Protein AF-A0A1B8ZRL4-F1 (afdb_monomer)

Foldseek 3Di:
DDPPPPPLPQWFKWKWKWKKKWKFFDDPVRDGPDIDIPPTDTDDDTDTHRDSPLPDFDKDWDDFDCDPVCNGMTMTMIMTMDIGTD

Radius of gyration: 19.85 Å; Cα contacts (8 Å, |Δi|>4): 171; chains: 1; bounding box: 45×35×58 Å

Structure (mmCIF, N/CA/C/O backbone):
data_AF-A0A1B8ZRL4-F1
#
_entry.id   AF-A0A1B8ZRL4-F1
#
loop_
_atom_site.group_PDB
_atom_site.id
_atom_site.type_symbol
_atom_site.label_atom_id
_atom_site.label_alt_id
_atom_site.label_comp_id
_atom_site.label_asym_id
_atom_site.label_entity_id
_atom_site.label_seq_id
_atom_site.pdbx_PDB_ins_code
_atom_site.Cartn_x
_atom_site.Cartn_y
_atom_site.Cartn_z
_atom_site.occupancy
_atom_site.B_iso_or_equiv
_atom_site.auth_seq_id
_atom_site.auth_comp_id
_atom_site.auth_asym_id
_atom_site.auth_atom_id
_atom_site.pdbx_PDB_model_num
ATOM 1 N N . MET A 1 1 ? -21.488 26.549 36.312 1.00 35.03 1 MET A N 1
ATOM 2 C CA . MET A 1 1 ? -21.006 26.273 34.943 1.00 35.03 1 MET A CA 1
ATOM 3 C C . MET A 1 1 ? -20.563 24.822 34.921 1.00 35.03 1 MET A C 1
ATOM 5 O O . MET A 1 1 ? -19.578 24.505 35.568 1.00 35.03 1 MET A O 1
ATOM 9 N N . ASN A 1 2 ? -21.345 23.940 34.294 1.00 38.09 2 ASN A N 1
ATOM 10 C CA . ASN A 1 2 ? -20.998 22.525 34.158 1.00 38.09 2 ASN A CA 1
ATOM 11 C C . ASN A 1 2 ? -19.964 22.390 33.037 1.00 38.09 2 ASN A C 1
ATOM 13 O O . ASN A 1 2 ? -20.330 22.340 31.866 1.00 38.09 2 ASN A O 1
ATOM 17 N N . THR A 1 3 ? -18.681 22.354 33.379 1.00 44.75 3 THR A N 1
ATOM 18 C CA . THR A 1 3 ? -17.638 21.846 32.485 1.00 44.75 3 THR A CA 1
ATOM 19 C C . THR A 1 3 ? -17.737 20.327 32.487 1.00 44.75 3 THR A C 1
ATOM 21 O O . THR A 1 3 ? -17.048 19.647 33.240 1.00 44.75 3 THR A O 1
ATOM 24 N N . ASN A 1 4 ? -18.652 19.791 31.678 1.00 42.22 4 ASN A N 1
ATOM 25 C CA . ASN A 1 4 ? -18.563 18.395 31.272 1.00 42.22 4 ASN A CA 1
ATOM 26 C C . ASN A 1 4 ? -17.281 18.301 30.429 1.00 42.22 4 ASN A C 1
ATOM 28 O O . ASN A 1 4 ? -17.219 18.990 29.407 1.00 42.22 4 ASN A O 1
ATOM 32 N N . PRO A 1 5 ? -16.236 17.562 30.842 1.00 51.16 5 PRO A N 1
ATOM 33 C CA . PRO A 1 5 ? -15.132 17.297 29.937 1.00 51.16 5 PRO A CA 1
ATOM 34 C C . PRO A 1 5 ? -15.749 16.548 28.757 1.00 51.16 5 PRO A C 1
ATOM 36 O O . PRO A 1 5 ? -16.368 15.506 28.960 1.00 51.16 5 PRO A O 1
ATOM 39 N N . GLU A 1 6 ? -15.682 17.116 27.550 1.00 54.38 6 GLU A N 1
ATOM 40 C CA . GLU A 1 6 ? -16.009 16.368 26.339 1.00 54.38 6 GLU A CA 1
ATOM 41 C C . GLU A 1 6 ? -15.163 15.098 26.396 1.00 54.38 6 GLU A C 1
ATOM 43 O O . GLU A 1 6 ? -13.938 15.166 26.298 1.00 54.38 6 GLU A O 1
ATOM 48 N N . GLU A 1 7 ? -15.799 13.958 26.681 1.00 52.44 7 GLU A N 1
ATOM 49 C CA . GLU A 1 7 ? -15.127 12.668 26.695 1.00 52.44 7 GLU A CA 1
ATOM 50 C C . GLU A 1 7 ? -14.380 12.564 25.372 1.00 52.44 7 GLU A C 1
ATOM 52 O O . GLU A 1 7 ? -15.009 12.594 24.309 1.00 52.44 7 GLU A O 1
ATOM 57 N N . SER A 1 8 ? -13.042 12.507 25.429 1.00 52.66 8 SER A N 1
ATOM 58 C CA . SER A 1 8 ? -12.216 12.186 24.268 1.00 52.66 8 SER A CA 1
ATOM 59 C C . SER A 1 8 ? -12.869 10.989 23.603 1.00 52.66 8 SER A C 1
ATOM 61 O O . SER A 1 8 ? -12.889 9.906 24.188 1.00 52.66 8 SER A O 1
ATOM 63 N N . LYS A 1 9 ? -13.473 11.195 22.429 1.00 56.66 9 LYS A N 1
ATOM 64 C CA . LYS A 1 9 ? -14.157 10.136 21.693 1.00 56.66 9 LYS A CA 1
ATOM 65 C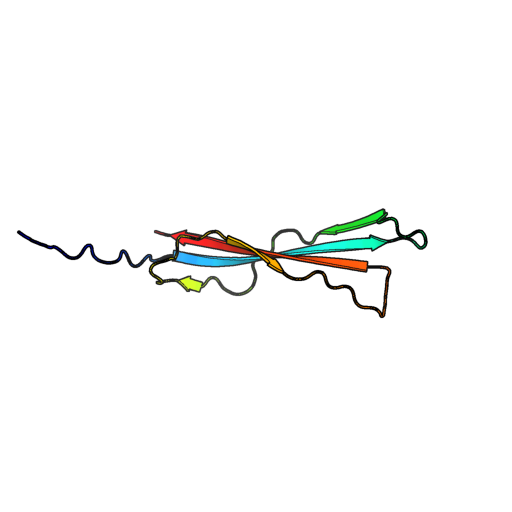 C . LYS A 1 9 ? -13.089 9.145 21.265 1.00 56.66 9 LYS A C 1
ATOM 67 O O . LYS A 1 9 ? -12.466 9.306 20.223 1.00 56.66 9 LYS A O 1
ATOM 72 N N . ILE A 1 10 ? -12.844 8.153 22.117 1.00 59.75 10 ILE A N 1
ATOM 73 C CA . ILE A 1 10 ? -12.015 6.999 21.807 1.00 59.75 10 ILE A CA 1
ATOM 74 C C . ILE A 1 10 ? -12.706 6.332 20.631 1.00 59.75 10 ILE A C 1
ATOM 76 O O . ILE A 1 10 ? -13.800 5.778 20.773 1.00 59.75 10 ILE A O 1
ATOM 80 N N . CYS A 1 11 ? -12.108 6.425 19.455 1.00 63.41 11 CYS A N 1
ATOM 81 C CA . CYS A 1 11 ? -12.667 5.741 18.314 1.00 63.41 11 CYS A CA 1
ATOM 82 C C . CYS A 1 11 ? -12.426 4.250 18.468 1.00 63.41 11 CYS A C 1
ATOM 84 O O . CYS A 1 11 ? -11.352 3.837 18.885 1.00 63.41 11 CYS A O 1
ATOM 86 N N . LYS A 1 12 ? -13.392 3.422 18.086 1.00 73.12 12 LYS A N 1
ATOM 87 C CA . LYS A 1 12 ? -13.155 1.990 17.898 1.00 73.12 12 LYS A CA 1
ATOM 88 C C . LYS A 1 12 ? -13.054 1.746 16.404 1.00 73.12 12 LYS A C 1
ATOM 90 O O . LYS A 1 12 ? -14.052 1.423 15.760 1.00 73.12 12 LYS A O 1
ATOM 95 N N . CYS A 1 13 ? -11.868 1.962 15.847 1.00 78.06 13 CYS A N 1
ATOM 96 C CA . CYS A 1 13 ? -11.643 1.764 14.423 1.00 78.06 13 CYS A CA 1
ATOM 97 C C . CYS A 1 13 ? -10.885 0.470 14.187 1.00 78.06 13 CYS A C 1
ATOM 99 O O . CYS A 1 13 ? -10.004 0.095 14.952 1.00 78.06 13 CYS A O 1
ATOM 101 N N . ASN A 1 14 ? -11.214 -0.199 13.094 1.00 83.38 14 ASN A N 1
ATOM 102 C CA . ASN A 1 14 ? -10.329 -1.196 12.528 1.00 83.38 14 ASN A CA 1
ATOM 103 C C . ASN A 1 14 ? -9.413 -0.492 11.529 1.00 83.38 14 ASN A C 1
ATOM 105 O O . ASN A 1 14 ? -9.902 0.192 10.628 1.00 83.38 14 ASN A O 1
ATOM 109 N N . VAL A 1 15 ? -8.107 -0.651 11.689 1.00 83.19 15 VAL A N 1
ATOM 110 C CA . VAL A 1 15 ? -7.093 -0.132 10.778 1.00 83.19 15 VAL A CA 1
ATOM 111 C C . VAL A 1 15 ? -6.520 -1.274 9.947 1.00 83.19 15 VAL A C 1
ATOM 113 O O . VAL A 1 15 ? -6.087 -2.300 10.475 1.00 83.19 15 VAL A O 1
ATOM 116 N N . GLN A 1 16 ? -6.518 -1.082 8.630 1.00 87.56 16 GLN A N 1
ATOM 117 C CA . GLN A 1 16 ? -5.842 -1.963 7.684 1.00 87.56 16 GLN A CA 1
ATOM 118 C C . GLN A 1 16 ? -4.786 -1.167 6.927 1.00 87.56 16 GLN A C 1
ATOM 120 O O . GLN A 1 16 ? -5.097 -0.170 6.269 1.00 87.56 16 GLN A O 1
ATOM 125 N N . GLU A 1 17 ? -3.544 -1.637 6.986 1.00 87.69 17 GLU A N 1
ATOM 126 C CA . GLU A 1 17 ? -2.485 -1.155 6.108 1.00 87.69 17 GLU A CA 1
ATOM 127 C C . GLU A 1 17 ? -2.629 -1.809 4.732 1.00 87.69 17 GLU A C 1
ATOM 129 O O . GLU A 1 17 ? -2.877 -3.013 4.621 1.00 87.69 17 GLU A O 1
ATOM 134 N N . TYR A 1 18 ? -2.460 -1.013 3.683 1.00 87.88 18 TYR A N 1
ATOM 135 C CA . TYR A 1 18 ? -2.353 -1.475 2.309 1.00 87.88 18 TYR A CA 1
ATOM 136 C C . TYR A 1 18 ? -1.037 -0.994 1.717 1.00 87.88 18 TYR A C 1
ATOM 138 O O . TYR A 1 18 ? -0.657 0.162 1.900 1.00 87.88 18 TYR A O 1
ATOM 146 N N . GLU A 1 19 ? -0.392 -1.853 0.938 1.00 90.06 19 GLU A N 1
ATOM 147 C CA . GLU A 1 19 ? 0.810 -1.530 0.178 1.00 90.06 19 GLU A CA 1
ATOM 148 C C . GLU A 1 19 ? 0.547 -1.720 -1.315 1.00 90.06 19 GLU A C 1
ATOM 150 O O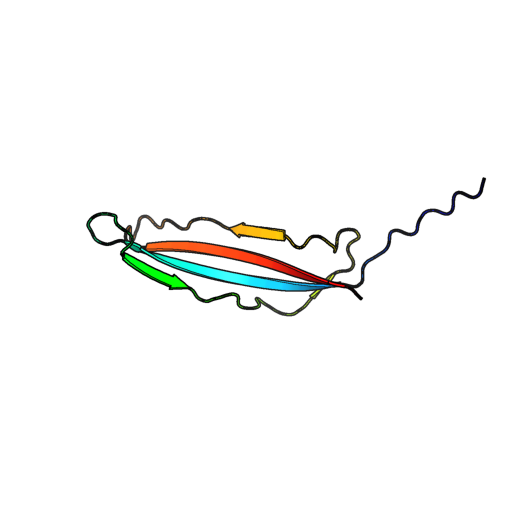 . GLU A 1 19 ? -0.135 -2.659 -1.729 1.00 90.06 19 GLU A O 1
ATOM 155 N N . ARG A 1 20 ? 1.098 -0.817 -2.119 1.00 89.12 20 ARG A N 1
ATOM 156 C CA . ARG A 1 20 ? 1.167 -0.912 -3.574 1.00 89.12 20 ARG A CA 1
ATOM 157 C C . ARG A 1 20 ? 2.612 -0.701 -3.986 1.00 89.12 20 ARG A C 1
ATOM 159 O O . ARG A 1 20 ? 3.218 0.295 -3.598 1.00 89.12 20 ARG A O 1
ATOM 166 N N . ILE A 1 21 ? 3.153 -1.622 -4.767 1.00 88.00 21 ILE A N 1
ATOM 167 C CA . ILE A 1 21 ? 4.510 -1.538 -5.292 1.00 88.00 21 ILE A CA 1
ATOM 168 C C . ILE A 1 21 ? 4.414 -1.273 -6.786 1.00 88.00 21 ILE A C 1
ATOM 170 O O . ILE A 1 21 ? 3.804 -2.052 -7.518 1.00 88.00 21 ILE A O 1
ATOM 174 N N . ILE A 1 22 ? 5.060 -0.200 -7.221 1.00 86.88 22 ILE A N 1
ATOM 175 C CA . ILE A 1 22 ? 5.223 0.132 -8.629 1.00 86.88 22 ILE A CA 1
ATOM 176 C C . ILE A 1 22 ? 6.693 -0.061 -8.984 1.00 86.88 22 ILE A C 1
ATOM 178 O O . ILE A 1 22 ? 7.577 0.451 -8.300 1.00 86.88 22 ILE A O 1
ATOM 182 N N . VAL A 1 23 ? 6.962 -0.819 -10.040 1.00 86.38 23 VAL A N 1
ATOM 183 C CA . VAL A 1 23 ? 8.305 -1.018 -10.581 1.00 86.38 23 VAL A CA 1
ATOM 184 C C . VAL A 1 23 ? 8.338 -0.433 -11.980 1.00 86.38 23 VAL A C 1
ATOM 186 O O . VAL A 1 23 ? 7.589 -0.856 -12.859 1.00 86.38 23 VAL A O 1
ATOM 189 N N . PHE A 1 24 ? 9.227 0.527 -12.176 1.00 83.88 24 PHE A N 1
ATOM 190 C CA . PHE A 1 24 ? 9.577 1.058 -13.478 1.00 83.88 24 PHE A CA 1
ATOM 191 C C . PHE A 1 24 ? 10.888 0.425 -13.919 1.00 83.88 24 PHE A C 1
ATOM 193 O O . PHE A 1 24 ? 11.842 0.367 -13.141 1.00 83.88 24 PHE A O 1
ATOM 200 N N . LYS A 1 25 ? 10.933 -0.034 -15.164 1.00 83.44 25 LYS A N 1
ATOM 201 C CA . LYS A 1 25 ? 12.148 -0.524 -15.808 1.00 83.44 25 LYS A CA 1
ATOM 202 C C . LYS A 1 25 ? 12.609 0.516 -16.818 1.00 83.44 25 LYS A C 1
ATOM 204 O O . LYS A 1 25 ? 11.815 0.901 -17.677 1.00 83.44 25 LYS A O 1
ATOM 209 N N . ASN A 1 26 ? 13.849 0.971 -16.696 1.00 77.50 26 ASN A N 1
ATOM 210 C CA . ASN A 1 26 ? 14.487 1.762 -17.729 1.00 77.50 26 ASN A CA 1
ATOM 211 C C . ASN A 1 26 ? 15.091 0.860 -18.807 1.00 77.50 26 ASN A C 1
ATOM 213 O O . ASN A 1 26 ? 15.441 -0.301 -18.572 1.00 77.50 26 ASN A O 1
ATOM 217 N N . GLU A 1 27 ? 15.171 1.410 -20.004 1.00 68.06 27 GLU A N 1
ATOM 218 C CA . GLU A 1 27 ? 16.066 0.916 -21.032 1.00 68.06 27 GLU A CA 1
ATOM 219 C C . GLU A 1 27 ? 17.429 1.604 -20.919 1.00 68.06 27 GLU A C 1
ATOM 221 O O . GLU A 1 27 ? 17.619 2.561 -20.165 1.00 68.06 27 GLU A O 1
ATOM 226 N N . ASN A 1 28 ? 18.406 1.092 -21.670 1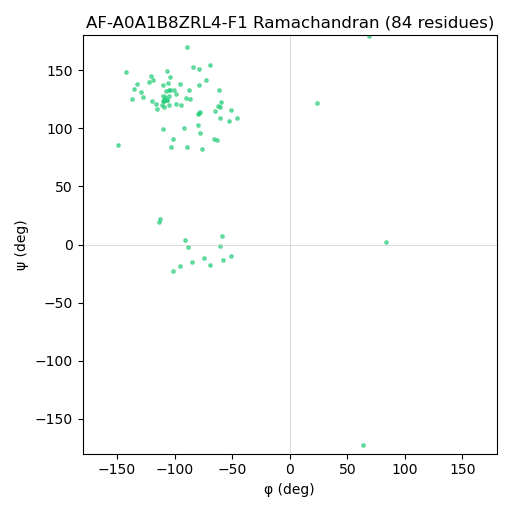.00 68.00 28 ASN A N 1
ATOM 227 C CA . ASN A 1 28 ? 19.795 1.565 -21.654 1.00 68.00 28 ASN A CA 1
ATOM 228 C C . ASN A 1 28 ? 19.950 3.060 -22.010 1.00 68.00 28 ASN A C 1
ATOM 230 O O . ASN A 1 28 ? 21.025 3.623 -21.818 1.00 68.00 28 ASN A O 1
ATOM 234 N N . ASP A 1 29 ? 18.902 3.694 -22.540 1.00 70.88 29 ASP A N 1
ATOM 235 C CA . ASP A 1 29 ? 18.819 5.117 -22.873 1.00 70.88 29 ASP A CA 1
ATOM 236 C C . ASP A 1 29 ? 18.325 5.998 -21.702 1.00 70.88 29 ASP A C 1
ATOM 238 O O . ASP A 1 29 ? 18.284 7.222 -21.824 1.00 70.88 29 ASP A O 1
ATOM 242 N N . GLY A 1 30 ? 17.982 5.394 -20.557 1.00 64.62 30 GLY A N 1
ATOM 243 C CA . GLY A 1 30 ? 17.459 6.083 -19.376 1.00 64.62 30 GLY A CA 1
ATOM 244 C C . GLY A 1 30 ? 15.950 6.339 -19.418 1.00 64.62 30 GLY A C 1
ATOM 245 O O . GLY A 1 30 ? 15.410 6.922 -18.473 1.00 64.62 30 GLY A O 1
ATOM 246 N N . THR A 1 31 ? 15.252 5.887 -20.463 1.00 69.56 31 THR A N 1
ATOM 247 C CA . THR A 1 31 ? 13.801 6.037 -20.597 1.00 69.56 31 THR A CA 1
ATOM 248 C C . THR A 1 31 ? 13.088 4.867 -19.920 1.00 69.56 31 THR A C 1
ATOM 250 O O . THR A 1 31 ? 13.446 3.710 -20.120 1.00 69.56 31 THR A O 1
ATOM 253 N N . TYR A 1 32 ? 12.065 5.136 -19.103 1.00 68.69 32 TYR A N 1
ATOM 254 C CA . TYR A 1 32 ? 11.265 4.076 -18.479 1.00 68.69 32 TYR A CA 1
ATOM 255 C C . TYR A 1 32 ? 10.231 3.530 -19.469 1.00 68.69 32 TYR A C 1
ATOM 257 O O . TYR A 1 32 ? 9.206 4.169 -19.701 1.00 68.69 32 TYR A O 1
ATOM 265 N N . THR A 1 33 ? 10.488 2.359 -20.050 1.00 71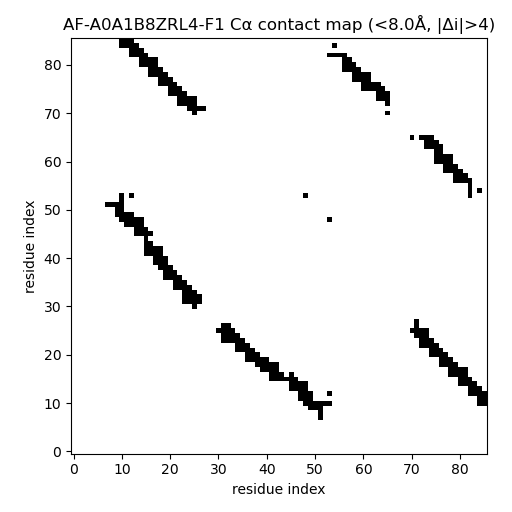.94 33 THR A N 1
ATOM 266 C CA . THR A 1 33 ? 9.597 1.719 -21.038 1.00 71.94 33 THR A CA 1
ATOM 267 C C . THR A 1 33 ? 8.754 0.593 -20.440 1.00 71.94 33 THR A C 1
ATOM 269 O O . THR A 1 33 ? 7.683 0.277 -20.960 1.00 71.94 33 THR A O 1
ATOM 272 N N . GLY A 1 34 ? 9.197 0.006 -19.322 1.00 73.94 34 GLY A N 1
ATOM 273 C CA . GLY A 1 34 ? 8.486 -1.059 -18.619 1.00 73.94 34 GLY A CA 1
ATOM 274 C C . GLY A 1 34 ? 7.825 -0.577 -17.329 1.00 73.94 34 GLY A C 1
ATOM 275 O O . GLY A 1 34 ? 8.424 0.168 -16.552 1.00 73.94 34 GLY A O 1
ATOM 276 N N . TYR A 1 35 ? 6.607 -1.054 -17.073 1.00 83.69 35 TYR A N 1
ATOM 277 C CA . TYR A 1 35 ? 5.832 -0.765 -15.867 1.00 83.69 35 TYR A CA 1
ATOM 278 C C . TYR A 1 35 ? 5.206 -2.047 -15.311 1.00 83.69 35 TYR A C 1
ATOM 280 O O . TYR A 1 35 ? 4.602 -2.825 -16.048 1.00 83.69 35 TYR A O 1
ATOM 288 N N . SER A 1 36 ? 5.330 -2.243 -14.000 1.00 86.06 36 SER A N 1
ATOM 289 C CA . SER A 1 36 ? 4.624 -3.276 -13.245 1.00 86.06 36 SER A CA 1
ATOM 290 C C . SER A 1 36 ? 4.021 -2.665 -11.988 1.00 86.06 36 SER A C 1
ATOM 292 O O . SER A 1 36 ? 4.684 -1.908 -11.283 1.00 86.06 36 SER A O 1
ATOM 294 N N . ASP A 1 37 ? 2.790 -3.044 -11.666 1.00 90.19 37 ASP A N 1
ATOM 295 C CA . ASP A 1 37 ? 2.074 -2.581 -10.481 1.00 90.19 37 ASP A CA 1
ATOM 296 C C . ASP A 1 37 ? 1.348 -3.740 -9.815 1.00 90.19 37 ASP A C 1
ATOM 298 O O . ASP A 1 37 ? 0.564 -4.449 -10.444 1.00 90.19 37 ASP A O 1
ATOM 302 N N . THR A 1 38 ? 1.614 -3.931 -8.526 1.00 89.12 38 THR A N 1
ATOM 303 C CA . THR A 1 38 ? 0.990 -4.998 -7.738 1.00 89.12 38 THR A CA 1
ATOM 304 C C . THR A 1 38 ? -0.470 -4.710 -7.388 1.00 89.12 38 THR A C 1
ATOM 306 O O . THR A 1 38 ? -1.151 -5.590 -6.866 1.00 89.12 38 THR A O 1
ATOM 309 N N . GLY A 1 39 ? -0.944 -3.478 -7.597 1.00 89.56 39 GLY A N 1
ATOM 310 C CA . GLY A 1 39 ? -2.190 -2.993 -7.016 1.00 89.56 39 GLY A CA 1
ATOM 311 C C . GLY A 1 39 ? -2.085 -2.826 -5.496 1.00 89.56 39 GLY A C 1
ATOM 312 O O . GLY A 1 39 ? -1.041 -3.079 -4.889 1.00 89.56 39 GLY A O 1
ATOM 313 N N . TRP A 1 40 ? -3.173 -2.366 -4.872 1.00 90.50 40 TRP A N 1
ATOM 314 C CA . TRP A 1 40 ? -3.257 -2.249 -3.415 1.00 90.50 40 TRP A CA 1
ATOM 315 C C . TRP A 1 40 ? -3.542 -3.611 -2.786 1.00 90.50 40 TRP A C 1
ATOM 317 O O . TRP A 1 40 ? -4.644 -4.137 -2.926 1.00 90.50 40 TRP A O 1
ATOM 327 N N . ALA A 1 41 ? -2.577 -4.138 -2.042 1.00 91.19 41 ALA A N 1
ATOM 328 C CA . ALA A 1 41 ? -2.723 -5.364 -1.273 1.00 91.19 41 ALA A CA 1
ATOM 329 C C . ALA A 1 41 ? -2.744 -5.050 0.225 1.00 91.19 41 ALA A C 1
ATOM 331 O O . ALA A 1 41 ? -1.945 -4.242 0.702 1.00 91.19 41 ALA A O 1
ATOM 332 N N . ALA A 1 42 ? -3.648 -5.692 0.966 1.00 89.50 42 ALA A N 1
ATOM 333 C CA . ALA A 1 42 ? -3.652 -5.617 2.421 1.00 89.50 42 ALA A CA 1
ATOM 334 C C . ALA A 1 42 ? -2.338 -6.195 2.973 1.00 89.50 42 ALA A C 1
ATOM 336 O O . ALA A 1 42 ? -1.883 -7.259 2.546 1.00 89.50 42 ALA A O 1
ATOM 337 N N . LYS A 1 43 ? -1.713 -5.477 3.905 1.00 87.31 43 LYS A N 1
ATOM 338 C CA . LYS A 1 43 ? -0.503 -5.906 4.606 1.00 87.31 43 LYS A CA 1
ATOM 339 C C . LYS A 1 43 ? -0.820 -6.229 6.052 1.00 87.31 43 LYS A C 1
ATOM 341 O O . LYS A 1 43 ? -1.295 -5.372 6.791 1.00 87.31 43 LYS A O 1
ATOM 346 N N . GLY A 1 44 ? -0.483 -7.456 6.442 1.00 82.56 44 GLY A N 1
ATOM 347 C CA . GLY A 1 44 ? -0.718 -7.958 7.790 1.00 82.56 44 GLY A CA 1
ATOM 348 C C . GLY A 1 44 ? -2.200 -8.043 8.146 1.00 82.56 44 GLY A C 1
ATOM 349 O O . GLY A 1 44 ? -3.079 -7.844 7.306 1.00 82.56 44 GLY A O 1
ATOM 350 N N . ASP A 1 45 ? -2.447 -8.343 9.415 1.00 83.94 45 ASP A N 1
ATOM 351 C CA . ASP A 1 45 ? -3.796 -8.502 9.941 1.00 83.94 45 ASP A CA 1
ATOM 352 C C . ASP A 1 45 ? -4.463 -7.153 10.222 1.00 83.94 45 ASP A C 1
ATOM 354 O O . ASP A 1 45 ? -3.808 -6.164 10.567 1.00 83.94 45 ASP A O 1
ATOM 358 N N . LEU A 1 46 ? -5.791 -7.146 10.121 1.00 82.94 46 LEU A N 1
ATOM 359 C CA . LEU A 1 46 ? -6.638 -6.043 10.551 1.00 82.94 46 LEU A CA 1
ATOM 360 C C . LEU A 1 46 ? -6.430 -5.801 12.052 1.00 82.94 46 LEU A C 1
ATOM 362 O O . LEU A 1 46 ? -6.641 -6.704 12.864 1.00 82.94 46 LEU A O 1
ATOM 366 N N . LYS A 1 47 ? -6.043 -4.582 12.432 1.00 82.56 47 LYS A N 1
ATOM 367 C CA . LYS A 1 47 ? -5.817 -4.224 13.838 1.00 82.56 47 LYS A CA 1
ATOM 368 C C . LYS A 1 47 ? -6.932 -3.337 14.351 1.00 82.56 47 LYS A C 1
ATOM 370 O O . LYS A 1 47 ? -7.492 -2.542 13.605 1.00 82.56 47 LYS A O 1
ATOM 375 N N . GLN A 1 48 ? -7.225 -3.447 15.639 1.00 81.25 48 GLN A N 1
ATOM 376 C CA . GLN A 1 48 ? -8.092 -2.492 16.308 1.00 81.25 48 GLN A CA 1
ATOM 377 C C . GLN A 1 48 ? -7.243 -1.315 16.791 1.00 81.25 48 GLN A C 1
ATOM 379 O O . GLN A 1 48 ? -6.258 -1.514 17.499 1.00 81.25 48 GLN A O 1
ATOM 384 N N . ASP A 1 49 ? -7.622 -0.106 16.390 1.00 71.44 49 ASP A N 1
ATOM 385 C CA . ASP A 1 49 ? -7.034 1.138 16.863 1.00 71.44 49 ASP A CA 1
ATOM 386 C C . ASP A 1 49 ? -8.049 1.871 17.746 1.00 71.44 49 ASP A C 1
ATOM 388 O O . ASP A 1 49 ? -9.192 2.121 17.342 1.00 71.44 49 ASP A O 1
ATOM 392 N N . SER A 1 50 ? -7.619 2.160 18.974 1.00 64.88 50 SER A N 1
ATOM 393 C CA . SER A 1 50 ? -8.365 2.914 19.979 1.00 64.88 50 SER A CA 1
ATOM 394 C C . SER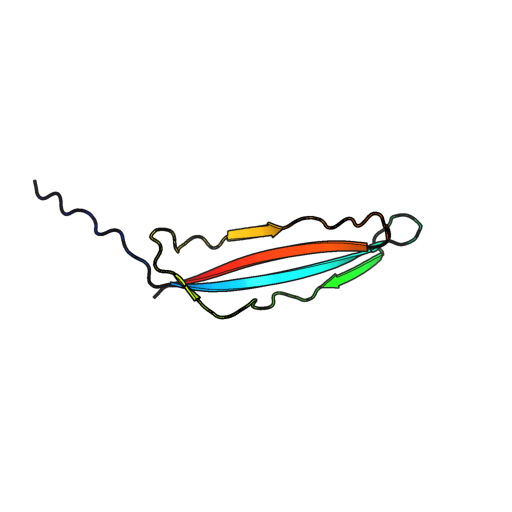 A 1 50 ? -7.718 4.260 20.308 1.00 64.88 50 SER A C 1
ATOM 396 O O . SER A 1 50 ? -7.958 4.818 21.379 1.00 64.88 50 SER A O 1
ATOM 398 N N . ALA A 1 51 ? -6.846 4.766 19.437 1.00 65.25 51 ALA A N 1
ATOM 399 C CA . ALA A 1 51 ? -6.256 6.083 19.592 1.00 65.25 51 ALA A CA 1
ATOM 400 C C . ALA A 1 51 ? -7.295 7.199 19.380 1.00 65.25 51 ALA A C 1
ATOM 402 O O . ALA A 1 51 ? -8.300 7.042 18.682 1.00 65.25 51 ALA A O 1
ATOM 403 N N . VAL A 1 52 ? -7.039 8.358 19.991 1.00 60.34 52 VAL A N 1
ATOM 404 C CA . VAL A 1 52 ? -7.912 9.547 19.913 1.00 60.34 52 VAL A CA 1
ATOM 405 C C . VAL A 1 52 ? -7.894 10.172 18.504 1.00 60.34 52 VAL A C 1
ATOM 407 O O . VAL A 1 52 ? -8.793 10.924 18.140 1.00 60.34 52 VAL A O 1
ATOM 410 N N . ASP A 1 53 ? -6.898 9.839 17.680 1.00 62.16 53 ASP A N 1
ATOM 411 C CA . ASP A 1 53 ? -6.650 10.389 16.343 1.00 62.16 53 ASP A CA 1
ATOM 412 C C . ASP A 1 53 ? -6.853 9.385 15.192 1.00 62.16 53 ASP A C 1
ATOM 414 O O . ASP A 1 53 ? -6.393 9.606 14.069 1.00 62.16 53 ASP A O 1
ATOM 418 N N . CYS A 1 54 ? -7.633 8.336 15.449 1.00 61.62 54 CYS A N 1
ATOM 419 C CA . CYS A 1 54 ? -8.016 7.245 14.546 1.00 61.62 54 CYS A CA 1
ATOM 420 C C . CYS A 1 54 ? -8.587 7.644 13.156 1.00 61.62 54 CYS A C 1
ATOM 422 O O . CYS A 1 54 ? -8.855 6.783 12.325 1.00 61.62 54 CYS A O 1
ATOM 424 N N . PHE A 1 55 ? -8.889 8.924 12.909 1.00 57.19 55 PHE A N 1
ATOM 425 C CA . PHE A 1 55 ? -9.619 9.393 11.721 1.00 57.19 55 PHE A CA 1
ATOM 426 C C . PHE A 1 55 ? -8.701 9.756 10.545 1.00 57.19 55 PHE A C 1
ATOM 428 O O . PHE A 1 55 ? -9.154 10.264 9.516 1.00 57.19 55 PHE A O 1
ATOM 435 N N . LYS A 1 56 ? -7.393 9.536 10.677 1.00 60.16 56 LYS A N 1
ATOM 436 C CA . LYS A 1 56 ? -6.401 9.960 9.689 1.00 60.16 56 LYS A CA 1
ATOM 437 C C . LYS A 1 56 ? -6.175 8.881 8.630 1.00 60.16 56 LYS A C 1
ATOM 439 O O . LYS A 1 56 ? -5.198 8.148 8.687 1.00 60.16 56 LYS A O 1
ATOM 444 N N . ASN A 1 57 ? -7.023 8.841 7.599 1.00 57.47 57 ASN A N 1
ATOM 445 C CA . ASN A 1 57 ? -6.698 8.142 6.347 1.00 57.47 57 ASN A CA 1
ATOM 446 C C . ASN A 1 57 ? -5.487 8.825 5.687 1.00 57.47 57 ASN A C 1
ATOM 448 O O . ASN A 1 57 ? -5.641 9.771 4.915 1.00 57.47 57 ASN A O 1
ATOM 452 N N . GLN A 1 58 ? -4.276 8.385 6.017 1.00 60.97 58 GLN A N 1
ATOM 453 C CA . GLN A 1 58 ? -3.045 8.943 5.467 1.00 60.97 58 GLN A CA 1
ATOM 454 C C . GLN A 1 58 ? -2.448 7.999 4.428 1.00 60.97 58 GLN A C 1
ATOM 456 O O . GLN A 1 58 ? -2.328 6.792 4.639 1.00 60.97 58 GLN A O 1
ATOM 461 N N . MET A 1 59 ? -2.074 8.573 3.287 1.00 58.78 59 MET A N 1
ATOM 462 C CA . MET A 1 59 ? -1.210 7.928 2.309 1.00 58.78 59 MET A CA 1
ATOM 463 C C . MET A 1 59 ? 0.220 8.373 2.603 1.00 58.78 59 MET A C 1
ATOM 465 O O . MET A 1 59 ? 0.515 9.565 2.558 1.00 58.78 59 MET A O 1
ATOM 469 N N . VAL A 1 60 ? 1.102 7.423 2.893 1.00 63.09 60 VAL A N 1
ATOM 470 C CA . VAL A 1 60 ? 2.532 7.679 3.076 1.00 63.09 60 VAL A CA 1
ATOM 471 C C . VAL A 1 60 ? 3.255 7.079 1.877 1.00 63.09 60 VAL A C 1
ATOM 473 O O . VAL A 1 60 ? 3.180 5.877 1.612 1.00 63.09 60 VAL A O 1
ATOM 476 N N . LYS A 1 61 ? 3.934 7.931 1.107 1.00 60.72 61 LYS A N 1
ATOM 477 C CA . LYS A 1 61 ? 4.863 7.482 0.068 1.00 60.72 61 LYS A CA 1
ATOM 478 C C . LYS A 1 61 ? 6.163 7.101 0.776 1.00 60.72 61 LYS A C 1
ATOM 480 O O . LYS A 1 61 ? 6.805 7.986 1.331 1.00 60.72 61 LYS A O 1
ATOM 485 N N . ASN A 1 62 ? 6.519 5.817 0.783 1.00 62.06 62 ASN A N 1
ATOM 486 C CA . ASN A 1 62 ? 7.797 5.373 1.330 1.00 62.06 62 ASN A CA 1
ATOM 487 C C . ASN A 1 62 ? 8.808 5.175 0.198 1.00 62.06 62 ASN A C 1
ATOM 489 O O . ASN A 1 62 ? 8.506 4.545 -0.811 1.00 62.06 62 ASN A O 1
ATOM 493 N N . GLU A 1 63 ? 9.970 5.787 0.422 1.00 54.88 63 GLU A N 1
ATOM 494 C CA . GLU A 1 63 ? 11.281 5.678 -0.230 1.00 54.88 63 GLU A CA 1
ATOM 495 C C . GLU A 1 63 ? 11.341 5.165 -1.680 1.00 54.88 63 GLU A C 1
ATOM 497 O O . GLU A 1 63 ? 10.992 4.031 -2.008 1.00 54.88 63 GLU A O 1
ATOM 502 N N . GLU A 1 64 ? 11.912 6.003 -2.550 1.00 52.16 64 GLU A N 1
ATOM 503 C CA . GLU A 1 64 ? 12.525 5.532 -3.789 1.00 52.16 64 GLU A CA 1
ATOM 504 C C . GLU A 1 64 ? 13.692 4.609 -3.448 1.00 52.16 64 GLU A C 1
ATOM 506 O O . GLU A 1 64 ? 14.666 5.028 -2.823 1.00 52.16 64 GLU A O 1
ATOM 511 N N . PHE A 1 65 ? 13.616 3.358 -3.893 1.00 53.75 65 PHE A N 1
ATOM 512 C CA . PHE A 1 65 ? 14.760 2.463 -3.825 1.00 53.75 65 PHE A CA 1
ATOM 513 C C . PHE A 1 65 ? 15.532 2.567 -5.144 1.00 53.75 65 PHE A C 1
ATOM 515 O O . PHE A 1 65 ? 15.121 1.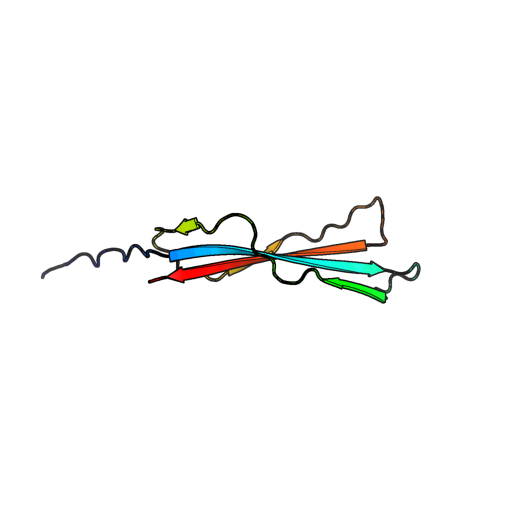988 -6.152 1.00 53.75 65 PHE A O 1
ATOM 522 N N . SER A 1 66 ? 16.630 3.326 -5.151 1.00 50.78 66 SER A N 1
ATOM 523 C CA . SER A 1 66 ? 17.644 3.285 -6.209 1.00 50.78 66 SER A CA 1
ATOM 524 C C . SER A 1 66 ? 18.833 2.460 -5.714 1.00 50.78 66 SER A C 1
ATOM 526 O O . SER A 1 66 ? 19.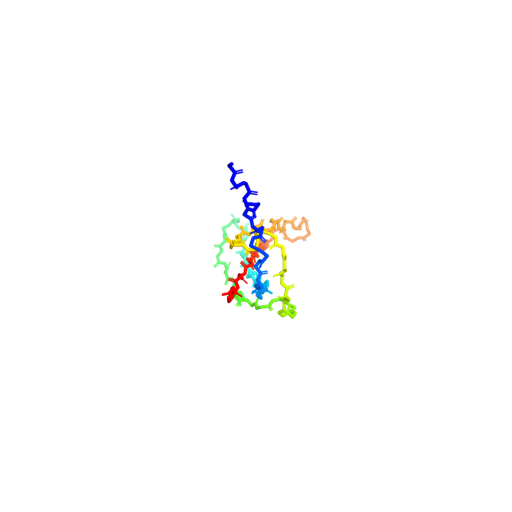751 2.946 -5.056 1.00 50.78 66 SER A O 1
ATOM 528 N N . SER A 1 67 ? 18.823 1.153 -5.976 1.00 47.38 67 SER A N 1
ATOM 529 C CA . SER A 1 67 ? 20.006 0.336 -5.705 1.00 47.38 67 SER A CA 1
ATOM 530 C C . SER A 1 67 ? 21.034 0.561 -6.813 1.00 47.38 67 SER A C 1
ATOM 532 O O . SER A 1 67 ? 20.821 0.127 -7.942 1.00 47.38 67 SER A O 1
ATOM 534 N N . ASN A 1 68 ? 22.179 1.161 -6.477 1.00 49.59 68 ASN A N 1
ATOM 535 C CA . ASN A 1 68 ? 23.342 1.372 -7.361 1.00 49.59 68 ASN A CA 1
ATOM 536 C C . ASN A 1 68 ? 23.969 0.083 -7.949 1.00 49.59 68 ASN A C 1
ATOM 538 O O . ASN A 1 68 ? 25.023 0.150 -8.573 1.00 49.59 68 ASN A O 1
ATOM 542 N N . TYR A 1 69 ? 23.356 -1.087 -7.747 1.00 50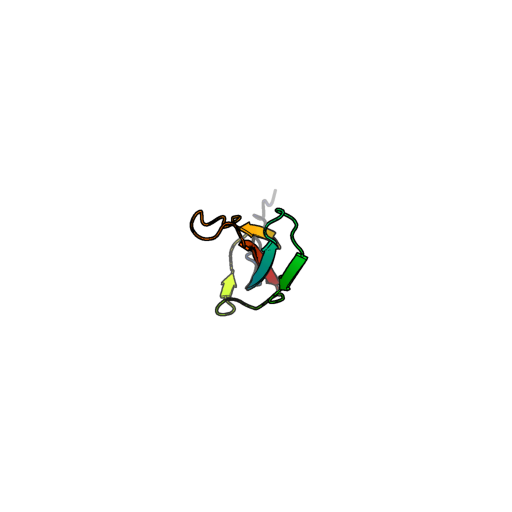.28 69 TYR A N 1
ATOM 543 C CA . TYR A 1 69 ? 23.796 -2.353 -8.337 1.00 50.28 69 TYR A CA 1
ATOM 544 C C . TYR A 1 69 ? 23.051 -2.704 -9.633 1.00 50.28 69 TYR A C 1
ATOM 546 O O . TYR A 1 69 ? 23.546 -3.508 -10.413 1.00 50.28 69 TYR A O 1
ATOM 554 N N . ASP A 1 70 ? 21.889 -2.089 -9.879 1.00 57.44 70 ASP A N 1
ATOM 555 C CA . ASP A 1 70 ? 21.106 -2.308 -11.095 1.00 57.44 70 ASP A CA 1
ATOM 556 C C . ASP A 1 70 ? 20.358 -1.008 -11.420 1.00 57.44 70 ASP A C 1
ATOM 558 O O . ASP A 1 70 ? 19.227 -0.779 -10.987 1.00 57.44 70 ASP A O 1
ATOM 562 N N . SER A 1 71 ? 21.026 -0.099 -12.142 1.00 63.69 71 SER A N 1
ATOM 563 C CA . SER A 1 71 ? 20.492 1.215 -12.542 1.00 63.69 71 SER A CA 1
ATOM 564 C C . SER A 1 71 ? 19.233 1.119 -13.407 1.00 63.69 71 SER A C 1
ATOM 566 O O . SER A 1 71 ? 18.685 2.152 -13.784 1.00 63.69 71 SER A O 1
ATOM 568 N N . GLN A 1 72 ? 18.783 -0.101 -13.721 1.00 73.81 72 GLN A N 1
ATOM 569 C CA . GLN A 1 72 ? 17.685 -0.379 -14.626 1.00 73.81 72 GLN A CA 1
ATOM 570 C C . GLN A 1 72 ? 16.297 -0.332 -14.007 1.00 73.81 72 GLN A C 1
ATOM 572 O O . GLN A 1 72 ? 15.309 -0.290 -14.735 1.00 73.81 72 GLN A O 1
ATOM 577 N N . TYR A 1 73 ? 16.181 -0.342 -12.682 1.00 75.88 73 TYR A N 1
ATOM 578 C CA . TYR A 1 73 ? 14.879 -0.441 -12.033 1.00 75.88 73 TYR A CA 1
ATOM 579 C C . TYR A 1 73 ? 14.692 0.652 -10.987 1.00 75.88 73 TYR A C 1
ATOM 581 O O . TYR A 1 73 ? 15.526 0.851 -10.108 1.00 75.88 73 TYR A O 1
ATOM 589 N N . ARG A 1 74 ? 13.542 1.326 -11.050 1.00 79.31 74 ARG A N 1
ATOM 590 C CA . ARG A 1 74 ? 13.048 2.213 -9.996 1.00 79.31 74 ARG A CA 1
ATOM 591 C C . ARG A 1 74 ? 11.835 1.564 -9.357 1.00 79.31 74 ARG A C 1
ATOM 593 O O . ARG A 1 74 ? 10.832 1.321 -10.025 1.00 79.31 74 ARG A O 1
ATOM 600 N N . ARG A 1 75 ? 11.911 1.311 -8.054 1.00 80.88 75 ARG A N 1
ATOM 601 C CA . ARG A 1 75 ? 10.794 0.781 -7.272 1.00 80.88 75 ARG A CA 1
ATOM 602 C C . ARG A 1 75 ? 10.217 1.880 -6.389 1.00 80.88 75 ARG A C 1
ATOM 604 O O . ARG A 1 75 ? 10.940 2.469 -5.591 1.00 80.88 75 ARG A O 1
ATOM 611 N N . GLU A 1 76 ? 8.920 2.124 -6.516 1.00 84.19 76 GLU A N 1
ATOM 612 C CA . GLU A 1 76 ? 8.148 2.988 -5.626 1.00 84.19 76 GLU A CA 1
ATOM 613 C C . GLU A 1 76 ? 7.229 2.134 -4.747 1.00 84.19 76 GLU A C 1
ATOM 615 O O . GLU A 1 76 ? 6.527 1.246 -5.240 1.00 84.19 76 GLU A O 1
ATOM 620 N N . ILE A 1 77 ? 7.229 2.396 -3.438 1.00 84.06 77 ILE A N 1
ATOM 621 C CA . ILE A 1 77 ? 6.363 1.708 -2.478 1.00 84.06 77 ILE A CA 1
ATOM 622 C C . ILE A 1 77 ? 5.394 2.726 -1.882 1.00 84.06 77 ILE A C 1
ATOM 624 O O . ILE A 1 77 ? 5.764 3.674 -1.191 1.00 84.06 77 ILE A O 1
ATOM 628 N N . HIS A 1 78 ? 4.110 2.521 -2.130 1.00 81.94 78 HIS A N 1
ATOM 629 C CA . HIS A 1 78 ? 3.053 3.339 -1.562 1.00 81.94 78 HIS A CA 1
ATOM 630 C C . HIS A 1 78 ? 2.381 2.578 -0.435 1.00 81.94 78 HIS A C 1
ATOM 632 O O . HIS A 1 78 ? 2.005 1.420 -0.611 1.00 81.94 78 HIS A O 1
ATOM 638 N N . ARG A 1 79 ? 2.184 3.246 0.701 1.00 84.44 79 ARG A N 1
ATOM 639 C CA . ARG A 1 79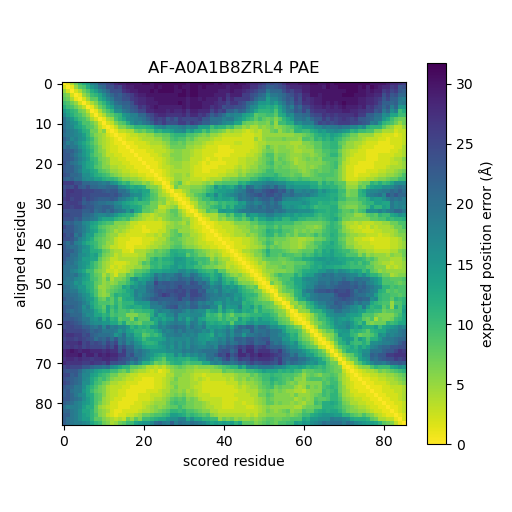 ? 1.420 2.713 1.824 1.00 84.44 79 ARG A CA 1
ATOM 640 C C . ARG A 1 79 ? 0.250 3.624 2.138 1.00 84.44 79 ARG A C 1
ATOM 642 O O . ARG A 1 79 ? 0.330 4.844 1.989 1.00 84.44 79 ARG A O 1
ATOM 649 N N . LYS A 1 80 ? -0.857 3.029 2.551 1.00 82.38 80 LYS A N 1
ATOM 650 C CA . LYS A 1 80 ? -1.995 3.763 3.097 1.00 82.38 80 LYS A CA 1
ATOM 651 C C . LYS A 1 80 ? -2.613 2.974 4.233 1.00 82.38 80 LYS A C 1
ATOM 653 O O . LYS A 1 80 ? -2.653 1.746 4.182 1.00 82.38 80 LYS A O 1
ATOM 658 N N . TRP A 1 81 ? -3.153 3.690 5.203 1.00 82.31 81 TRP A N 1
ATOM 659 C CA . TRP A 1 81 ? -3.949 3.111 6.275 1.00 82.31 81 TRP A CA 1
ATOM 660 C C . TRP A 1 81 ? -5.398 3.498 6.037 1.00 82.31 81 TRP A C 1
ATOM 662 O O . TRP A 1 81 ? -5.707 4.671 5.817 1.00 82.31 81 TRP A O 1
ATOM 672 N N . ILE A 1 82 ? -6.272 2.496 6.012 1.00 80.75 82 ILE A N 1
ATOM 673 C CA . ILE A 1 82 ? -7.715 2.703 5.942 1.00 80.75 82 ILE A CA 1
ATOM 674 C C . ILE A 1 82 ? -8.284 2.420 7.320 1.00 80.75 82 ILE A C 1
ATOM 676 O O . ILE A 1 82 ? -8.173 1.301 7.824 1.00 80.75 82 ILE A O 1
ATOM 680 N N . TYR A 1 83 ? -8.917 3.437 7.891 1.00 77.56 83 TYR A N 1
ATOM 681 C CA . TYR A 1 83 ? -9.592 3.360 9.175 1.00 77.56 83 TYR A CA 1
ATOM 682 C C . TYR A 1 83 ? -11.090 3.173 8.950 1.00 77.56 83 TYR A C 1
ATOM 684 O O . TYR A 1 83 ? -11.749 3.990 8.308 1.00 77.56 83 TYR A O 1
ATOM 692 N N . THR A 1 84 ? -11.633 2.075 9.471 1.00 76.94 84 THR A N 1
ATOM 693 C CA . THR A 1 84 ? -13.070 1.784 9.461 1.00 76.94 84 THR A CA 1
ATOM 694 C C . THR A 1 84 ? -13.595 1.886 10.883 1.00 76.94 84 THR A C 1
ATOM 696 O O . THR A 1 84 ? -13.425 0.966 11.682 1.00 76.94 84 THR A O 1
ATOM 699 N N . CYS A 1 85 ? -14.204 3.021 11.200 1.00 74.38 85 CYS A N 1
ATOM 700 C CA . CYS A 1 85 ? -14.731 3.337 12.523 1.00 74.38 85 CYS A CA 1
ATOM 701 C C . CYS A 1 85 ? -16.225 3.005 12.598 1.00 74.38 85 CYS A C 1
ATOM 703 O O . CYS A 1 85 ? -16.953 3.264 11.638 1.00 74.38 85 CYS A O 1
ATOM 705 N N . LYS A 1 86 ? -16.668 2.421 13.716 1.00 64.62 86 LYS A N 1
ATOM 706 C CA . LYS A 1 86 ? -18.090 2.214 14.030 1.00 64.62 86 LYS A CA 1
ATOM 707 C C . LYS A 1 86 ? -18.538 3.146 15.142 1.00 64.62 86 LYS A C 1
ATOM 709 O O . LYS A 1 86 ? -17.730 3.355 16.075 1.00 64.62 86 LYS A O 1
#

Nearest PDB structures (foldseek):
  3lh9-assembly1_A  TM=2.970E-01  e=7.445E+00  Mus musculus
  8p0x-assembly1_P  TM=3.165E-01  e=8.857E+00  Homo sapiens

Mean predicted aligned error: 11.97 Å

Solvent-accessible surface area (backbone atoms only — not comparable to full-atom values): 5093 Å² total; per-residue (Å²): 133,86,79,70,75,77,71,78,66,61,36,57,20,41,37,36,41,29,39,28,46,38,39,36,29,39,47,100,85,73,49,71,81,42,80,47,69,73,50,81,38,78,48,81,72,78,36,82,41,64,46,79,71,57,82,64,70,47,76,48,81,49,65,79,48,74,53,91,86,48,89,43,46,46,38,42,38,39,35,33,40,48,57,53,68,112

Secondary structure (DSSP, 8-state):
------------EEEEEEEEEEEEEE-TTS-EEEEEE---EEEEEEEEE--TTTT---EEEEEEE--TT-TTEEEEEEEEEEEEE-

Sequence (86 aa):
MNTNPEESKICKCNVQEYERIIVFKNENDGTYTGYSDTGWAAKGDLKQDSAVDCFKNQMVKNEEFSSNYDSQYRREIHRKWIYTCK

pLDDT: mean 71.07, std 14.43, range [35.03, 91.19]

Organism: NCBI:txid651561